Protein AF-A0A8T6SAK2-F1 (afdb_monomer_lite)

Sequence (84 aa):
MLGYTCSYTPEEIIYAAGILPIRILGTLESPNSANIYLPVNVCSFAKSCVSKALSGDYSILDAYIISNSCDNQNKIYDIWRNLT

Secondary structure (DSSP, 8-state):
-EEE--TTS-HHHHHHTT--EEE----SS--TTGGGTS-TTS-HHHHHHHHHHHTTTTTT-SEEE--SSSHHHHHHHHHHHHH-

pLDDT: mean 91.67, std 4.14, range [76.31, 98.0]

Radius of gyration: 12.52 Å; chains: 1; bounding box: 30×22×30 Å

Structure (mmCIF, N/CA/C/O backbone):
data_AF-A0A8T6SAK2-F1
#
_entry.id   AF-A0A8T6SAK2-F1
#
loop_
_atom_site.group_PDB
_atom_site.id
_atom_site.type_symbol
_atom_site.label_atom_id
_atom_site.label_alt_id
_atom_site.label_comp_id
_atom_site.label_asym_id
_atom_site.label_entity_id
_atom_site.label_seq_id
_atom_site.pdbx_PDB_ins_code
_atom_site.Cartn_x
_atom_site.Cartn_y
_atom_site.Cartn_z
_atom_site.occupancy
_atom_site.B_iso_or_equiv
_atom_site.auth_seq_id
_atom_site.auth_comp_id
_atom_site.auth_asym_id
_atom_site.auth_atom_id
_atom_site.pdbx_PDB_model_num
ATOM 1 N N . MET A 1 1 ? -1.641 -8.019 10.246 1.00 93.50 1 MET A N 1
ATOM 2 C CA . MET A 1 1 ? -1.906 -6.563 10.250 1.00 93.50 1 MET A CA 1
ATOM 3 C C . MET A 1 1 ? -2.290 -6.101 8.855 1.00 93.50 1 MET A C 1
ATOM 5 O O . MET A 1 1 ? -1.837 -6.707 7.893 1.00 93.50 1 MET A O 1
ATOM 9 N N . LEU A 1 2 ? -3.084 -5.036 8.724 1.00 96.12 2 LEU A N 1
ATOM 10 C CA . LEU A 1 2 ? -3.518 -4.525 7.419 1.00 96.12 2 LEU A CA 1
ATOM 11 C C . LEU A 1 2 ? -3.018 -3.097 7.208 1.00 96.12 2 LEU A C 1
ATOM 13 O O . LEU A 1 2 ? -3.252 -2.227 8.041 1.00 96.12 2 LEU A O 1
ATOM 17 N N . GLY A 1 3 ? -2.336 -2.853 6.090 1.00 95.88 3 GLY A N 1
ATOM 18 C CA . GLY A 1 3 ? -1.805 -1.537 5.744 1.00 95.88 3 GLY A CA 1
ATOM 19 C C . GLY A 1 3 ? -2.731 -0.725 4.844 1.00 95.88 3 GLY A C 1
ATOM 20 O O . GLY A 1 3 ? -3.361 -1.280 3.949 1.00 95.88 3 GLY A O 1
ATOM 21 N N . TYR A 1 4 ? -2.800 0.590 5.045 1.00 95.38 4 TYR A N 1
ATOM 22 C CA . TYR A 1 4 ? -3.595 1.488 4.207 1.00 95.38 4 TYR A CA 1
ATOM 23 C C . TYR A 1 4 ? -2.887 2.824 3.946 1.00 95.38 4 TYR A C 1
ATOM 25 O O . TYR A 1 4 ? -2.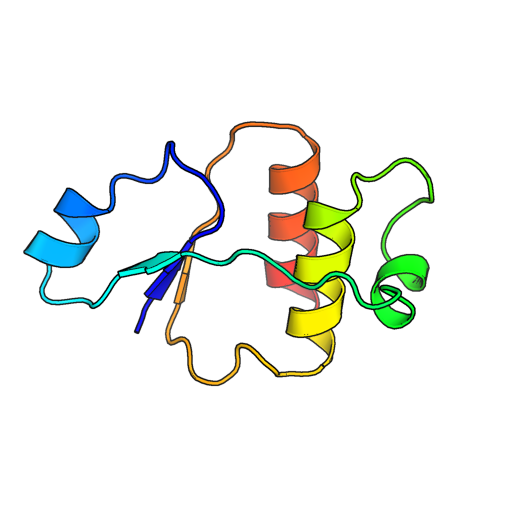146 3.328 4.790 1.00 95.38 4 TYR A O 1
ATOM 33 N N . THR A 1 5 ? -3.113 3.423 2.774 1.00 93.50 5 THR A N 1
ATOM 34 C CA . THR A 1 5 ? -2.387 4.633 2.328 1.00 93.50 5 THR A CA 1
ATOM 35 C C . THR A 1 5 ? -3.164 5.937 2.481 1.00 93.50 5 THR A C 1
ATOM 37 O O . THR A 1 5 ? -2.567 7.009 2.596 1.00 93.50 5 THR A O 1
ATOM 40 N N . CYS A 1 6 ? -4.494 5.877 2.457 1.00 92.31 6 CYS A N 1
ATOM 41 C CA . CYS A 1 6 ? -5.345 7.052 2.300 1.00 92.31 6 CYS A CA 1
ATOM 42 C C . CYS A 1 6 ? -6.162 7.360 3.560 1.00 92.31 6 CYS A C 1
ATOM 44 O O . CYS A 1 6 ? -6.641 6.453 4.226 1.00 92.31 6 CYS A O 1
ATOM 46 N N . SER A 1 7 ? -6.397 8.643 3.853 1.00 91.69 7 SER A N 1
ATOM 47 C CA . SER A 1 7 ? -7.307 9.063 4.934 1.00 91.69 7 SER A CA 1
ATOM 48 C C . SER A 1 7 ? -8.775 8.758 4.657 1.00 91.69 7 SER A C 1
ATOM 50 O O . SER A 1 7 ? -9.566 8.772 5.584 1.00 91.69 7 SER A O 1
ATOM 52 N N . TYR A 1 8 ? -9.137 8.489 3.402 1.00 92.00 8 TYR A N 1
ATOM 53 C CA . TYR A 1 8 ? -10.487 8.052 3.045 1.00 92.00 8 TYR A CA 1
ATOM 54 C C . TYR A 1 8 ? -10.725 6.559 3.315 1.00 92.00 8 TYR A C 1
ATOM 56 O O . TYR A 1 8 ? -11.847 6.091 3.149 1.00 92.00 8 TYR A O 1
ATOM 64 N N . 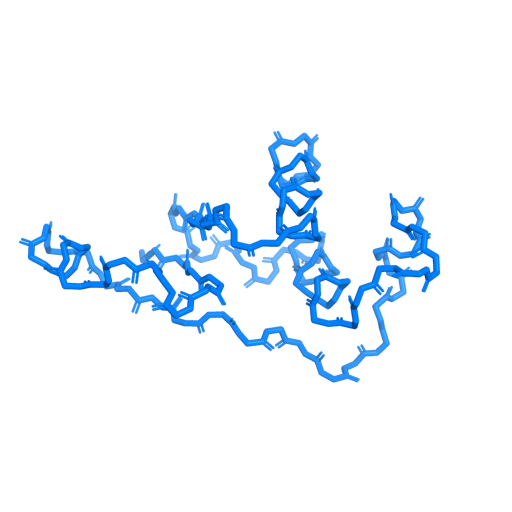THR A 1 9 ? -9.693 5.798 3.699 1.00 94.56 9 THR A N 1
ATOM 65 C CA . THR A 1 9 ? -9.873 4.400 4.096 1.00 94.56 9 THR A CA 1
ATOM 66 C C . THR A 1 9 ? -10.582 4.348 5.456 1.00 94.56 9 THR A C 1
ATOM 68 O O . THR A 1 9 ? -10.059 4.933 6.402 1.00 94.56 9 THR A O 1
ATOM 71 N N . PRO A 1 10 ? -11.724 3.645 5.584 1.00 94.50 10 PRO A N 1
ATOM 72 C CA . PRO A 1 10 ? -12.475 3.566 6.836 1.00 94.50 10 PRO A CA 1
ATOM 73 C C . PRO A 1 10 ? -11.781 2.621 7.828 1.00 94.50 10 PRO A C 1
ATOM 75 O O . PRO A 1 10 ? -12.071 1.422 7.881 1.00 94.50 10 PRO A O 1
ATOM 78 N N . GLU A 1 11 ? -10.825 3.146 8.596 1.00 95.62 11 GLU A N 1
ATOM 79 C CA . GLU A 1 11 ? -10.051 2.365 9.566 1.00 95.62 11 GLU A CA 1
ATOM 80 C C . GLU A 1 11 ? -10.912 1.807 10.702 1.00 95.62 11 GLU A C 1
ATOM 82 O O . GLU A 1 11 ? -10.607 0.742 11.235 1.00 95.62 11 GLU A O 1
ATOM 87 N N . GLU A 1 12 ? -12.035 2.455 11.003 1.00 96.69 12 GLU A N 1
ATOM 88 C CA . GLU A 1 12 ? -12.998 2.033 12.013 1.00 96.69 12 GLU A CA 1
ATOM 89 C C . GLU A 1 12 ? -13.622 0.677 11.666 1.00 96.69 12 GLU A C 1
ATOM 91 O O . GLU A 1 12 ? -13.810 -0.158 12.549 1.00 96.69 12 GLU A O 1
ATOM 96 N N . ILE A 1 13 ? -13.894 0.418 10.380 1.00 96.31 13 ILE A N 1
ATOM 97 C CA . ILE A 1 13 ? -14.439 -0.869 9.914 1.00 96.31 13 ILE A CA 1
ATOM 98 C C . ILE A 1 13 ? -13.381 -1.971 10.044 1.00 96.31 13 ILE A C 1
ATOM 100 O O . ILE A 1 13 ? -13.687 -3.086 10.464 1.00 96.31 13 ILE A O 1
ATOM 104 N N . ILE A 1 14 ? -12.128 -1.655 9.711 1.00 96.50 14 ILE A N 1
ATOM 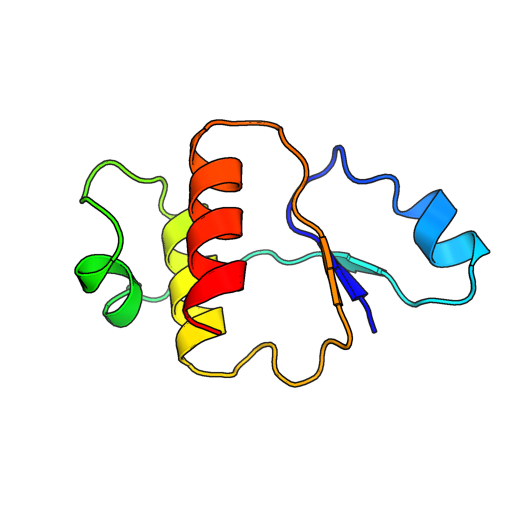105 C CA . ILE A 1 14 ? -10.997 -2.591 9.796 1.00 96.50 14 ILE A CA 1
ATOM 106 C C . ILE A 1 14 ? -10.740 -2.960 11.260 1.00 96.50 14 ILE A C 1
ATOM 108 O O . ILE A 1 14 ? -10.618 -4.138 11.596 1.00 96.50 14 ILE A O 1
ATOM 112 N N . TYR A 1 15 ? -10.730 -1.956 12.136 1.00 96.88 15 TYR A N 1
ATOM 113 C CA . TYR A 1 15 ? -10.568 -2.135 13.572 1.00 96.88 15 TYR A CA 1
ATOM 114 C C . TYR A 1 15 ? -11.727 -2.933 14.186 1.00 96.88 15 TYR A C 1
ATOM 116 O O . TYR A 1 15 ? -11.490 -3.864 14.956 1.00 96.88 15 TYR A O 1
ATOM 124 N N . ALA A 1 16 ? -12.976 -2.640 13.801 1.00 98.00 16 ALA A N 1
ATOM 125 C CA . ALA A 1 16 ? -14.154 -3.385 14.253 1.00 98.00 16 ALA A CA 1
ATOM 126 C C . ALA A 1 16 ? -14.125 -4.869 13.841 1.00 98.00 16 ALA A C 1
ATOM 128 O O . ALA A 1 16 ? -14.696 -5.708 14.536 1.00 98.00 16 ALA A O 1
ATOM 129 N N . ALA A 1 17 ? -13.425 -5.212 12.755 1.00 96.62 17 ALA A N 1
ATOM 130 C CA . ALA A 1 17 ? -13.189 -6.593 12.333 1.00 96.62 17 ALA A CA 1
ATOM 131 C C . ALA A 1 17 ? -12.085 -7.315 13.141 1.00 96.62 17 ALA A C 1
ATOM 133 O O . ALA A 1 17 ? -11.748 -8.456 12.827 1.00 96.62 17 ALA A O 1
ATOM 134 N N . GLY A 1 18 ? -11.502 -6.675 14.163 1.00 96.69 18 GLY A N 1
ATOM 135 C CA . GLY A 1 18 ? -10.419 -7.239 14.976 1.00 96.69 18 GLY A CA 1
ATOM 136 C C . GLY A 1 18 ? -9.048 -7.216 14.291 1.00 96.69 18 GLY A C 1
ATOM 137 O O . GLY A 1 18 ? -8.127 -7.902 14.732 1.00 96.69 18 GLY A O 1
ATOM 138 N N . ILE A 1 19 ? -8.897 -6.442 13.213 1.00 97.50 19 ILE A N 1
ATOM 139 C CA . ILE A 1 19 ? -7.651 -6.311 12.453 1.00 97.50 19 ILE A CA 1
ATOM 140 C C . ILE A 1 19 ? -6.987 -4.991 12.842 1.00 97.50 19 ILE A C 1
ATOM 142 O O . ILE A 1 19 ? -7.649 -3.962 12.882 1.00 97.50 19 ILE A O 1
ATOM 146 N N . LEU A 1 20 ? -5.674 -4.991 13.093 1.00 96.69 20 LEU A N 1
ATOM 147 C CA . LEU A 1 20 ? -4.919 -3.757 13.346 1.00 96.69 20 LEU A CA 1
ATOM 148 C C . LEU A 1 20 ? -4.705 -2.980 12.029 1.00 96.69 20 LEU A C 1
ATOM 150 O O . LEU A 1 20 ? -3.941 -3.476 11.186 1.00 96.69 20 LEU A O 1
ATOM 154 N N . PRO A 1 21 ? -5.327 -1.794 11.837 1.00 96.88 21 PRO A N 1
ATOM 155 C CA . PRO A 1 21 ? -5.062 -0.945 10.683 1.00 96.88 21 PRO A CA 1
ATOM 156 C C . PRO A 1 21 ? -3.748 -0.178 10.874 1.00 96.88 21 PRO A C 1
ATOM 158 O O . PRO A 1 21 ? -3.479 0.379 11.938 1.00 96.88 21 PRO A O 1
ATOM 161 N N . ILE A 1 22 ? -2.920 -0.132 9.834 1.00 96.12 22 ILE A N 1
ATOM 162 C CA . ILE A 1 22 ? -1.610 0.522 9.858 1.00 96.12 22 ILE A CA 1
ATOM 163 C C . ILE A 1 22 ? -1.529 1.548 8.744 1.00 96.12 22 ILE A C 1
ATOM 165 O O . ILE A 1 22 ? -1.565 1.216 7.559 1.00 96.12 22 ILE A O 1
ATOM 169 N N . ARG A 1 23 ? -1.364 2.809 9.139 1.00 94.81 23 ARG A N 1
ATOM 170 C CA . ARG A 1 23 ? -1.154 3.919 8.216 1.00 94.81 23 ARG A CA 1
ATOM 171 C C . ARG A 1 23 ? 0.214 3.799 7.548 1.00 94.81 23 ARG A C 1
ATOM 173 O O . ARG A 1 23 ? 1.247 3.829 8.212 1.00 94.81 23 ARG A O 1
ATOM 180 N N . ILE A 1 24 ? 0.227 3.752 6.223 1.00 94.31 24 ILE A N 1
ATOM 181 C CA . ILE A 1 24 ? 1.445 3.737 5.418 1.00 94.31 24 ILE A CA 1
ATOM 182 C C . ILE A 1 24 ? 1.772 5.154 4.966 1.00 94.31 24 ILE A C 1
ATOM 184 O O . ILE A 1 24 ? 0.975 5.810 4.298 1.00 94.31 24 ILE A O 1
ATOM 188 N N . LEU A 1 25 ? 2.968 5.617 5.334 1.00 91.25 25 LEU A N 1
ATOM 189 C CA . LEU A 1 25 ? 3.446 6.977 5.060 1.00 91.25 25 LEU A CA 1
ATOM 190 C C . LEU A 1 25 ? 4.558 7.038 3.995 1.00 91.25 25 LEU A C 1
ATOM 192 O O . LEU A 1 25 ? 4.990 8.126 3.621 1.00 91.25 25 LEU A O 1
ATOM 196 N N . GLY A 1 26 ? 4.990 5.890 3.468 1.00 89.62 26 GLY A N 1
ATOM 197 C CA . GLY A 1 26 ? 6.111 5.808 2.530 1.00 89.62 26 GLY A CA 1
ATOM 198 C C . GLY A 1 26 ? 7.467 6.062 3.204 1.00 89.62 26 GLY A C 1
ATOM 199 O O . GLY A 1 26 ? 7.653 5.764 4.383 1.00 89.62 26 GLY A O 1
ATOM 200 N N . THR A 1 27 ? 8.427 6.573 2.434 1.00 89.19 27 THR A N 1
ATOM 201 C CA . THR A 1 27 ? 9.760 7.010 2.893 1.00 89.19 27 THR A CA 1
ATOM 202 C C . THR A 1 27 ? 10.172 8.284 2.151 1.00 89.19 27 THR A C 1
ATOM 204 O O . THR A 1 27 ? 9.615 8.597 1.094 1.00 89.19 27 THR A O 1
ATOM 207 N N . LEU A 1 28 ? 11.129 9.022 2.715 1.00 87.31 28 LEU A N 1
ATOM 208 C CA . LEU A 1 28 ? 11.791 10.159 2.063 1.00 87.31 28 LEU A CA 1
ATOM 209 C C . LEU A 1 28 ? 13.035 9.735 1.267 1.00 87.31 28 LEU A C 1
ATOM 211 O O . LEU A 1 28 ? 13.652 10.564 0.602 1.00 87.31 28 LEU A O 1
ATOM 215 N N . GLU A 1 29 ? 13.412 8.460 1.336 1.00 84.00 29 GLU A N 1
ATOM 216 C CA . GLU A 1 29 ? 14.516 7.909 0.557 1.00 84.00 29 GLU A CA 1
ATOM 217 C C . GLU A 1 29 ? 14.197 7.912 -0.942 1.00 84.00 29 GLU A C 1
ATOM 219 O O . GLU A 1 29 ? 13.037 7.861 -1.363 1.00 84.00 29 GLU A O 1
ATOM 224 N N . SER A 1 30 ? 15.248 7.964 -1.764 1.00 79.62 30 SER A N 1
ATOM 225 C CA . SER A 1 30 ? 15.093 7.975 -3.218 1.00 79.62 30 SER A CA 1
ATOM 226 C C . SER A 1 30 ? 14.440 6.672 -3.705 1.00 79.62 30 SER A C 1
ATOM 228 O O . SER A 1 30 ? 15.006 5.598 -3.478 1.00 79.62 30 SER A O 1
ATOM 230 N N . PRO A 1 31 ? 13.294 6.726 -4.414 1.00 76.31 31 PRO A N 1
ATOM 231 C CA . PRO A 1 31 ? 12.549 5.541 -4.832 1.00 76.31 31 PRO A CA 1
ATOM 232 C C . PRO A 1 31 ? 13.150 4.927 -6.107 1.00 76.31 31 PRO A C 1
ATOM 234 O O . PRO A 1 31 ? 12.530 4.910 -7.173 1.00 76.31 31 PRO A O 1
ATOM 237 N N . ASN A 1 32 ? 14.397 4.461 -6.012 1.00 77.81 32 ASN A N 1
ATOM 238 C CA . ASN A 1 32 ? 15.184 4.021 -7.164 1.00 77.81 32 ASN A CA 1
ATOM 239 C C . ASN A 1 32 ? 14.552 2.816 -7.881 1.00 77.81 32 ASN A C 1
ATOM 241 O O . ASN A 1 32 ? 14.541 2.791 -9.110 1.00 77.81 32 ASN A O 1
ATOM 245 N N . SER A 1 33 ? 13.973 1.859 -7.144 1.00 85.75 33 SER A N 1
ATOM 246 C CA . SER A 1 33 ? 13.327 0.674 -7.731 1.00 85.75 33 SER A CA 1
ATOM 247 C C . SER A 1 33 ? 11.990 0.998 -8.405 1.00 85.75 33 SER A C 1
ATOM 249 O O . SER A 1 33 ? 11.662 0.422 -9.441 1.00 85.75 33 SER A O 1
ATOM 251 N N . ALA A 1 34 ? 11.237 1.970 -7.881 1.00 88.69 34 ALA A N 1
ATOM 252 C CA . ALA A 1 34 ? 9.940 2.353 -8.436 1.00 88.69 34 ALA A CA 1
ATOM 253 C C . ALA A 1 34 ? 10.048 3.074 -9.790 1.00 88.69 34 ALA A C 1
ATOM 255 O O . ALA A 1 34 ? 9.117 3.010 -10.590 1.00 88.69 34 ALA A O 1
ATOM 256 N N . ASN A 1 35 ? 11.171 3.743 -10.074 1.00 88.62 35 ASN A N 1
ATOM 257 C CA . ASN A 1 35 ? 11.366 4.500 -11.319 1.00 88.62 35 ASN A CA 1
ATOM 258 C C . ASN A 1 35 ? 11.399 3.625 -12.584 1.00 88.62 35 ASN A C 1
ATOM 260 O O . ASN A 1 35 ? 11.222 4.151 -13.679 1.00 88.62 35 ASN A O 1
ATOM 264 N N . ILE A 1 36 ? 11.607 2.312 -12.444 1.00 90.56 36 ILE A N 1
ATOM 265 C CA . ILE A 1 36 ? 11.546 1.355 -13.561 1.00 90.56 36 ILE A CA 1
ATOM 266 C C . ILE A 1 36 ? 10.091 1.140 -14.007 1.00 90.56 36 ILE A C 1
ATOM 268 O O . ILE A 1 36 ? 9.822 0.967 -15.192 1.00 90.56 36 ILE A O 1
ATOM 272 N N . TYR A 1 37 ? 9.151 1.185 -13.061 1.00 90.31 37 TYR A N 1
ATOM 273 C CA . TYR A 1 37 ? 7.742 0.862 -13.290 1.00 90.31 37 TYR A CA 1
ATOM 274 C C . TYR A 1 37 ? 6.841 2.096 -13.374 1.00 90.31 37 TYR A C 1
ATOM 276 O O . TYR A 1 37 ? 5.761 2.043 -13.959 1.00 90.31 37 TYR A O 1
ATOM 284 N N . LEU A 1 38 ? 7.266 3.213 -12.777 1.00 91.19 38 LEU A N 1
ATOM 285 C CA . LEU A 1 38 ? 6.477 4.434 -12.678 1.00 91.19 38 LEU A CA 1
ATOM 286 C C . LEU A 1 38 ? 7.174 5.618 -13.359 1.00 91.19 38 LEU A C 1
ATOM 288 O O . LEU A 1 38 ? 8.342 5.900 -13.074 1.00 91.19 38 LEU A O 1
ATOM 292 N N . PRO 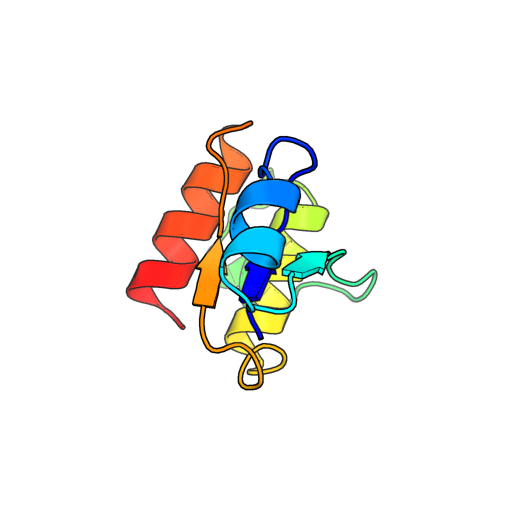A 1 39 ? 6.445 6.394 -14.182 1.00 90.12 39 PRO A N 1
ATOM 293 C CA . PRO A 1 39 ? 7.005 7.564 -14.840 1.00 90.12 39 PRO A CA 1
ATOM 294 C C . PRO A 1 39 ? 7.397 8.664 -13.843 1.00 90.12 39 PRO A C 1
ATOM 296 O O . PRO A 1 39 ? 6.954 8.711 -12.692 1.00 90.12 39 PRO A O 1
ATOM 299 N N . VAL A 1 40 ? 8.247 9.593 -14.292 1.00 89.50 40 VAL A N 1
ATOM 300 C CA . VAL A 1 40 ? 8.778 10.699 -13.470 1.00 89.50 40 VAL A CA 1
ATOM 301 C C . VAL A 1 40 ? 7.700 11.611 -12.877 1.00 89.50 40 VAL A C 1
ATOM 303 O O . VAL A 1 40 ? 7.925 12.194 -11.825 1.00 89.50 40 VAL A O 1
ATOM 306 N N . ASN A 1 41 ? 6.523 11.683 -13.501 1.00 91.06 41 ASN A N 1
ATOM 307 C CA . ASN A 1 41 ? 5.404 12.536 -13.094 1.00 91.06 41 ASN A CA 1
ATOM 308 C C . ASN A 1 41 ? 4.496 11.936 -12.001 1.00 91.06 41 ASN A C 1
ATOM 310 O O . ASN A 1 41 ? 3.526 12.579 -11.603 1.00 91.06 41 ASN A O 1
ATOM 314 N N . VAL A 1 42 ? 4.766 10.720 -11.517 1.00 92.19 42 VAL A N 1
ATOM 315 C CA . VAL A 1 42 ? 4.030 10.145 -10.378 1.00 92.19 42 VAL A CA 1
ATOM 316 C C . VAL A 1 42 ? 4.493 10.801 -9.076 1.00 92.19 42 VAL A C 1
ATOM 318 O O . VAL A 1 42 ? 5.689 11.034 -8.894 1.00 92.19 42 VAL A O 1
ATOM 321 N N . CYS A 1 43 ? 3.557 11.086 -8.161 1.00 91.88 43 CYS A N 1
ATOM 322 C CA . CYS A 1 43 ? 3.889 11.753 -6.903 1.00 91.88 43 CYS A CA 1
ATOM 323 C C . CYS A 1 43 ? 4.896 10.944 -6.069 1.00 91.88 43 CYS A C 1
ATOM 325 O O . CYS A 1 43 ? 4.890 9.709 -6.065 1.00 91.88 43 CYS A O 1
ATOM 327 N N . SER A 1 44 ? 5.748 11.655 -5.329 1.00 92.06 44 SER A N 1
ATOM 328 C CA . SER A 1 44 ? 6.817 11.061 -4.517 1.00 92.06 44 SER A CA 1
ATOM 329 C C . SER A 1 44 ? 6.298 10.025 -3.519 1.00 92.06 44 SER A C 1
ATOM 331 O O . SER A 1 44 ? 6.915 8.977 -3.361 1.00 92.06 44 SER A O 1
ATOM 333 N N . PHE A 1 45 ? 5.134 10.272 -2.913 1.00 92.81 45 PHE A N 1
ATOM 334 C CA . PHE A 1 45 ? 4.483 9.341 -1.989 1.00 92.81 45 PHE A CA 1
ATOM 335 C C . PHE A 1 45 ? 4.141 7.993 -2.638 1.00 92.81 45 PHE A C 1
ATOM 337 O O . PHE A 1 45 ? 4.445 6.938 -2.090 1.00 92.81 45 PHE A O 1
ATOM 344 N N . ALA A 1 46 ? 3.537 8.015 -3.828 1.00 92.75 46 ALA A N 1
ATOM 345 C CA . ALA A 1 46 ? 3.182 6.793 -4.541 1.00 92.75 46 ALA A CA 1
ATOM 346 C C . ALA A 1 46 ? 4.429 5.993 -4.935 1.00 92.75 46 ALA A C 1
ATOM 348 O O . ALA A 1 46 ? 4.482 4.778 -4.745 1.00 92.75 46 ALA A O 1
ATOM 349 N N . LYS A 1 47 ? 5.462 6.692 -5.421 1.00 92.94 47 LYS A N 1
ATOM 350 C CA . LYS A 1 47 ? 6.746 6.074 -5.757 1.00 92.94 47 LYS A CA 1
ATOM 351 C C . LYS A 1 47 ? 7.432 5.462 -4.546 1.00 92.94 47 LYS A C 1
ATOM 353 O O . LYS A 1 47 ? 7.955 4.360 -4.655 1.00 92.94 47 LYS A O 1
ATOM 358 N N . SER A 1 48 ? 7.434 6.148 -3.405 1.00 93.88 48 SER A N 1
ATOM 359 C CA . SER A 1 48 ? 8.074 5.626 -2.199 1.00 93.88 48 SER A CA 1
ATOM 360 C C . SER A 1 48 ? 7.329 4.408 -1.653 1.00 93.88 48 SER A C 1
ATOM 362 O O . SER A 1 48 ? 7.976 3.425 -1.307 1.00 93.88 48 SER A O 1
ATOM 364 N N . CYS A 1 49 ? 5.992 4.402 -1.685 1.00 93.19 49 CYS A N 1
ATOM 365 C CA . CYS A 1 49 ? 5.198 3.219 -1.338 1.00 93.19 49 CYS A CA 1
ATOM 366 C C . CYS A 1 49 ? 5.536 2.024 -2.241 1.00 93.19 49 CYS A C 1
ATOM 368 O O . CYS A 1 49 ? 5.843 0.950 -1.735 1.00 93.19 49 CYS A O 1
ATOM 370 N N . VAL A 1 50 ? 5.560 2.204 -3.565 1.00 92.94 50 VAL A N 1
ATOM 371 C CA . VAL A 1 50 ? 5.942 1.124 -4.494 1.00 92.94 50 VAL A CA 1
ATOM 372 C C . VAL A 1 50 ? 7.379 0.663 -4.265 1.00 92.94 50 VAL A C 1
ATOM 374 O O . VAL A 1 50 ? 7.640 -0.534 -4.243 1.00 92.94 50 VAL A O 1
ATOM 377 N N . SER A 1 51 ? 8.311 1.591 -4.045 1.00 93.06 51 SER A N 1
ATOM 378 C CA . SER A 1 51 ? 9.716 1.258 -3.798 1.00 93.06 51 SER A CA 1
ATOM 379 C C . SER A 1 51 ? 9.870 0.353 -2.576 1.00 93.06 51 SER A C 1
ATOM 381 O O . SER A 1 51 ? 10.560 -0.657 -2.662 1.00 93.06 51 SER A O 1
ATOM 383 N N . LYS A 1 52 ? 9.193 0.683 -1.467 1.00 92.38 52 LYS A N 1
ATOM 384 C CA . LYS A 1 52 ? 9.195 -0.130 -0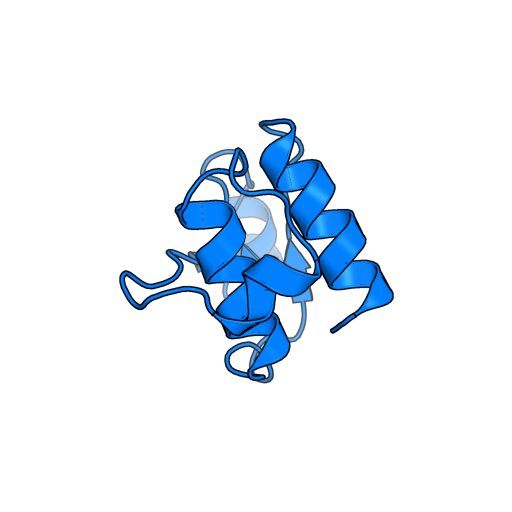.240 1.00 92.38 52 LYS A CA 1
ATOM 385 C C . LYS A 1 52 ? 8.516 -1.483 -0.433 1.00 92.38 52 LYS A C 1
ATOM 387 O O . LYS A 1 52 ? 8.984 -2.485 0.099 1.00 92.38 52 LYS A O 1
ATOM 392 N N . ALA A 1 53 ? 7.442 -1.517 -1.219 1.00 92.00 53 ALA A N 1
ATOM 393 C CA . ALA A 1 53 ? 6.753 -2.755 -1.556 1.00 92.00 53 ALA A CA 1
ATOM 394 C C . ALA A 1 53 ? 7.669 -3.731 -2.303 1.00 92.00 53 ALA A C 1
ATOM 396 O O . ALA A 1 53 ? 7.809 -4.877 -1.892 1.00 92.00 53 ALA A O 1
ATOM 397 N N . LEU A 1 54 ? 8.367 -3.240 -3.332 1.00 91.50 54 LEU A N 1
ATOM 398 C CA . LEU A 1 54 ? 9.327 -4.021 -4.118 1.00 91.50 54 LEU A CA 1
ATOM 399 C C . LEU A 1 54 ? 10.549 -4.467 -3.300 1.00 91.50 54 LEU A C 1
ATOM 401 O O . LEU A 1 54 ? 11.147 -5.494 -3.602 1.00 91.50 54 LEU A O 1
ATOM 405 N N . SER A 1 55 ? 10.922 -3.708 -2.268 1.00 91.00 55 SER A N 1
ATOM 406 C CA . SER A 1 55 ? 11.982 -4.081 -1.323 1.00 91.00 55 SER A CA 1
ATOM 407 C C . SER A 1 55 ? 11.546 -5.129 -0.290 1.00 91.00 55 SER A C 1
ATOM 409 O O . SER A 1 55 ? 12.390 -5.633 0.445 1.00 91.00 55 SER A O 1
ATOM 411 N N . GLY A 1 56 ? 10.256 -5.480 -0.226 1.00 91.19 56 GLY A N 1
ATOM 412 C CA . GLY A 1 56 ? 9.724 -6.452 0.732 1.00 91.19 56 GLY A CA 1
ATOM 413 C C . GLY A 1 56 ? 9.463 -5.889 2.134 1.00 91.19 56 GLY A C 1
ATOM 414 O O . GLY A 1 56 ? 9.101 -6.647 3.037 1.00 91.19 56 GLY A O 1
ATOM 415 N N . ASP A 1 57 ? 9.568 -4.571 2.329 1.00 91.69 57 ASP A N 1
ATOM 416 C CA . ASP A 1 57 ? 9.378 -3.911 3.634 1.00 91.69 57 ASP A CA 1
ATOM 417 C C . ASP A 1 57 ? 7.957 -4.086 4.191 1.00 91.69 57 ASP A C 1
ATOM 419 O O . ASP A 1 57 ? 7.706 -3.899 5.382 1.00 91.69 57 ASP A O 1
ATOM 423 N N . TYR A 1 58 ? 7.009 -4.423 3.321 1.00 93.00 58 TYR A N 1
ATOM 424 C CA . TYR A 1 58 ? 5.610 -4.643 3.662 1.00 93.00 58 TYR A CA 1
ATOM 425 C C . TYR A 1 58 ? 5.232 -6.121 3.818 1.00 93.00 58 TYR A C 1
ATOM 427 O O . TYR A 1 58 ? 4.056 -6.421 3.988 1.00 93.00 58 TYR A O 1
ATOM 435 N N . SER A 1 59 ? 6.207 -7.034 3.833 1.00 91.81 59 SER A N 1
ATOM 436 C CA . SER A 1 59 ? 5.994 -8.482 4.025 1.00 91.81 59 SER A CA 1
ATOM 437 C C . SER A 1 59 ? 5.327 -8.863 5.355 1.00 91.81 59 SER A C 1
ATOM 439 O O . SER A 1 59 ? 4.768 -9.947 5.471 1.00 91.81 59 SER A O 1
ATOM 441 N N . ILE A 1 60 ? 5.351 -7.974 6.355 1.00 92.56 60 ILE A N 1
ATOM 442 C CA . ILE A 1 60 ? 4.653 -8.150 7.640 1.00 92.56 60 ILE A CA 1
ATOM 443 C C . ILE A 1 60 ? 3.135 -7.890 7.556 1.00 92.56 60 ILE A C 1
ATOM 445 O O . ILE A 1 60 ? 2.399 -8.156 8.509 1.00 92.56 60 ILE A O 1
ATOM 449 N N . LEU A 1 61 ? 2.652 -7.309 6.455 1.00 94.12 61 LEU A N 1
ATOM 450 C CA . LEU A 1 61 ? 1.235 -7.018 6.257 1.00 94.12 61 LEU A CA 1
ATOM 451 C C . LEU A 1 61 ? 0.533 -8.222 5.625 1.00 94.12 61 LEU A C 1
ATOM 453 O O . LEU A 1 61 ? 0.977 -8.735 4.605 1.00 94.12 61 LEU A O 1
ATOM 457 N N . ASP A 1 62 ? -0.614 -8.610 6.180 1.00 93.88 62 ASP A N 1
ATOM 458 C CA . ASP A 1 62 ? -1.471 -9.653 5.599 1.00 93.88 62 ASP A CA 1
ATOM 459 C C . ASP A 1 62 ? -2.272 -9.116 4.403 1.00 93.88 62 ASP A C 1
ATOM 461 O O . ASP A 1 62 ? -2.712 -9.869 3.537 1.00 93.88 62 ASP A O 1
ATOM 465 N N . ALA A 1 63 ? -2.512 -7.801 4.379 1.00 91.88 63 ALA A N 1
ATOM 466 C CA . ALA A 1 63 ? -3.287 -7.132 3.346 1.00 91.88 63 ALA A CA 1
ATOM 467 C C . ALA A 1 63 ? -2.877 -5.662 3.192 1.00 91.88 63 ALA A C 1
ATOM 469 O O . ALA A 1 63 ? -2.442 -5.011 4.149 1.00 91.88 63 ALA A O 1
ATOM 470 N N . TYR A 1 64 ? -3.082 -5.131 1.986 1.00 93.44 64 TYR A N 1
ATOM 471 C CA . TYR A 1 64 ? -2.812 -3.743 1.625 1.00 93.44 64 TYR A CA 1
ATOM 472 C C . TYR A 1 64 ? -4.052 -3.126 0.972 1.00 93.44 64 TYR A C 1
ATOM 474 O O . TYR A 1 64 ? -4.496 -3.571 -0.086 1.00 93.44 64 TYR A O 1
ATOM 482 N N . ILE A 1 65 ? -4.632 -2.108 1.609 1.00 94.12 65 ILE A N 1
ATOM 483 C CA . ILE A 1 65 ? -5.803 -1.392 1.106 1.00 94.12 65 ILE A CA 1
ATOM 484 C C . ILE A 1 65 ? -5.375 -0.111 0.406 1.00 94.12 65 ILE A C 1
ATOM 486 O O . ILE A 1 65 ? -4.713 0.758 0.979 1.00 94.12 65 ILE A O 1
ATOM 490 N N . ILE A 1 66 ? -5.871 0.038 -0.819 1.00 93.19 66 ILE A N 1
ATOM 491 C CA . ILE A 1 66 ? -5.751 1.252 -1.614 1.00 93.19 66 ILE A CA 1
ATOM 492 C C . ILE A 1 66 ? -7.149 1.789 -1.871 1.00 93.19 66 ILE A C 1
ATOM 494 O O . ILE A 1 66 ? -7.993 1.113 -2.457 1.00 93.19 66 ILE A O 1
ATOM 498 N N . SER A 1 67 ? -7.378 3.024 -1.438 1.00 91.62 67 SER A N 1
ATOM 499 C CA . SER A 1 67 ? -8.620 3.742 -1.708 1.00 91.62 67 SER A CA 1
ATOM 500 C C . SER A 1 67 ? -8.487 4.530 -3.004 1.00 91.62 67 SER A C 1
ATOM 502 O O . SER A 1 67 ? -7.535 5.306 -3.162 1.00 91.62 67 SER A O 1
ATOM 504 N N . ASN A 1 68 ? -9.465 4.376 -3.901 1.00 91.00 68 ASN A N 1
ATOM 505 C CA . ASN A 1 68 ? -9.570 5.143 -5.143 1.00 91.00 68 ASN A CA 1
ATOM 506 C C . ASN A 1 68 ? -9.842 6.627 -4.834 1.00 91.00 68 ASN A C 1
ATOM 508 O O . ASN A 1 68 ? -10.980 7.084 -4.799 1.00 91.00 68 ASN A O 1
ATOM 512 N N . SER A 1 69 ? -8.768 7.351 -4.537 1.00 90.88 69 SER A N 1
ATOM 513 C CA . SER A 1 69 ? -8.785 8.741 -4.070 1.00 90.88 69 SER A CA 1
ATOM 514 C C . SER A 1 69 ? -8.043 9.685 -5.014 1.00 90.88 69 SER A C 1
ATOM 516 O O . SER A 1 69 ? -8.343 10.874 -5.050 1.00 90.88 69 SER A O 1
ATOM 518 N N . CYS A 1 70 ? -7.090 9.169 -5.793 1.00 92.25 70 CYS A N 1
ATOM 519 C CA . CYS A 1 70 ? -6.467 9.869 -6.912 1.00 92.25 70 CYS A CA 1
ATOM 520 C C . CYS A 1 70 ? -5.871 8.866 -7.910 1.00 92.25 70 CYS A C 1
ATOM 522 O O . CYS A 1 70 ? -5.615 7.710 -7.562 1.00 92.25 70 CYS A O 1
ATOM 524 N N . ASP A 1 71 ? -5.564 9.323 -9.125 1.00 92.31 71 ASP A N 1
ATOM 525 C CA . ASP A 1 71 ? -5.031 8.466 -10.196 1.00 92.31 71 ASP A CA 1
ATOM 526 C C . ASP A 1 71 ? -3.735 7.745 -9.812 1.00 92.31 71 ASP A C 1
ATOM 528 O O . ASP A 1 71 ? -3.494 6.610 -10.223 1.00 92.31 71 ASP A O 1
ATOM 532 N N . ASN A 1 72 ? -2.889 8.379 -8.996 1.00 92.69 72 ASN A N 1
ATOM 533 C CA . ASN A 1 72 ? -1.646 7.758 -8.550 1.00 92.69 72 ASN A CA 1
ATOM 534 C C . ASN A 1 72 ? -1.905 6.568 -7.617 1.00 92.69 72 ASN A C 1
ATOM 536 O O . ASN A 1 72 ? -1.146 5.610 -7.678 1.00 92.69 72 ASN A O 1
ATOM 540 N N . GLN A 1 73 ? -2.968 6.585 -6.803 1.00 92.31 73 GLN A N 1
ATOM 541 C CA . GLN A 1 73 ? -3.332 5.433 -5.970 1.00 92.31 73 GLN A CA 1
ATOM 542 C C . GLN A 1 73 ? -3.785 4.251 -6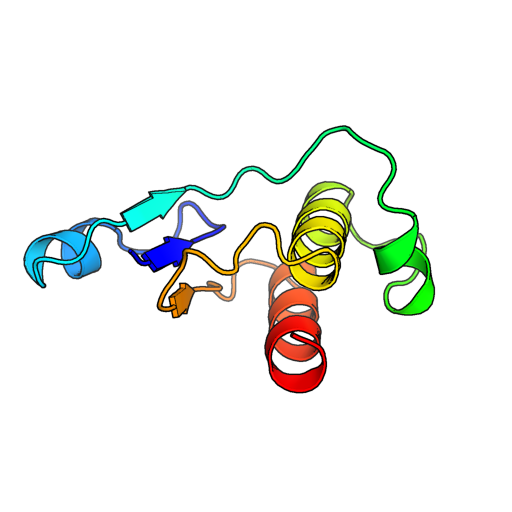.831 1.00 92.31 73 GLN A C 1
ATOM 544 O O . GLN A 1 73 ? -3.331 3.135 -6.603 1.00 92.31 73 GLN A O 1
ATOM 549 N N . ASN A 1 74 ? -4.580 4.496 -7.877 1.00 89.81 74 ASN A N 1
ATOM 550 C CA . ASN A 1 74 ? -4.986 3.438 -8.810 1.00 89.81 74 ASN A CA 1
ATOM 551 C C . ASN A 1 74 ? -3.772 2.789 -9.491 1.00 89.81 74 ASN A C 1
ATOM 553 O O . ASN A 1 74 ? -3.681 1.569 -9.558 1.00 89.81 74 ASN A O 1
ATOM 557 N N . LYS A 1 75 ? -2.769 3.587 -9.883 1.00 88.00 75 LYS A N 1
ATOM 558 C CA . LYS A 1 75 ? -1.503 3.051 -10.413 1.00 88.00 75 LYS A CA 1
ATOM 559 C C . LYS A 1 75 ? -0.748 2.198 -9.395 1.00 88.00 75 LYS A C 1
ATOM 561 O O . LYS A 1 75 ? -0.206 1.164 -9.765 1.00 88.00 75 LYS A O 1
ATOM 566 N N . ILE A 1 76 ? -0.693 2.612 -8.123 1.00 90.62 76 ILE A N 1
ATOM 567 C CA . ILE A 1 76 ? -0.075 1.789 -7.067 1.00 90.62 76 ILE A CA 1
ATOM 568 C C . ILE A 1 76 ? -0.812 0.455 -6.950 1.00 90.62 76 ILE A C 1
ATOM 570 O O . ILE A 1 76 ? -0.151 -0.562 -6.797 1.00 90.62 76 ILE A O 1
ATOM 574 N N . TYR A 1 77 ? -2.145 0.444 -7.043 1.00 91.88 77 TYR A N 1
ATOM 575 C CA . TYR A 1 77 ? -2.931 -0.788 -6.962 1.00 91.88 77 TYR A CA 1
ATOM 576 C C . TYR A 1 77 ? -2.565 -1.772 -8.070 1.00 91.88 77 TYR A C 1
ATOM 578 O O . TYR A 1 77 ? -2.333 -2.946 -7.785 1.00 91.88 77 TYR A O 1
ATOM 586 N N . ASP A 1 78 ? -2.433 -1.289 -9.304 1.00 90.50 78 ASP A N 1
ATOM 587 C CA . ASP A 1 78 ? -2.019 -2.131 -10.427 1.00 90.50 78 ASP A CA 1
ATOM 588 C C . ASP A 1 78 ? -0.602 -2.680 -10.231 1.00 90.50 78 ASP A C 1
ATOM 590 O O . ASP A 1 78 ? -0.356 -3.861 -10.467 1.00 90.50 78 ASP A O 1
ATOM 594 N N . ILE A 1 79 ? 0.330 -1.848 -9.757 1.00 90.06 79 ILE A N 1
ATOM 595 C CA . ILE A 1 79 ? 1.700 -2.279 -9.461 1.00 90.06 79 ILE A CA 1
ATOM 596 C C . ILE A 1 79 ? 1.713 -3.327 -8.349 1.00 90.06 79 ILE A C 1
ATOM 598 O O . ILE A 1 79 ? 2.300 -4.391 -8.522 1.00 90.06 79 ILE A O 1
ATOM 602 N N . TRP A 1 80 ? 1.026 -3.058 -7.242 1.00 88.50 80 TRP A N 1
ATOM 603 C CA . TRP A 1 80 ? 0.933 -3.960 -6.100 1.00 88.50 80 TRP A CA 1
ATOM 604 C C . TRP A 1 80 ? 0.349 -5.313 -6.507 1.00 88.50 80 TRP A C 1
ATOM 606 O O . TRP A 1 80 ? 0.889 -6.365 -6.204 1.00 88.50 80 TRP A O 1
ATOM 616 N N . ARG A 1 81 ? -0.739 -5.314 -7.277 1.00 90.00 81 ARG A N 1
ATOM 617 C CA . ARG A 1 81 ? -1.404 -6.553 -7.684 1.00 90.00 81 ARG A CA 1
ATOM 618 C C . ARG A 1 81 ? -0.548 -7.450 -8.585 1.00 90.00 81 ARG A C 1
ATOM 620 O O . ARG A 1 81 ? -0.780 -8.655 -8.609 1.00 90.00 81 ARG A O 1
ATOM 627 N N . ASN A 1 82 ? 0.369 -6.874 -9.362 1.00 90.12 82 ASN A N 1
ATOM 628 C CA . ASN A 1 82 ? 1.100 -7.606 -10.397 1.00 90.12 82 ASN A CA 1
ATOM 629 C C . ASN A 1 82 ? 2.587 -7.830 -10.082 1.00 90.12 82 ASN A C 1
ATOM 631 O O . ASN A 1 82 ? 3.204 -8.659 -10.747 1.00 90.12 82 ASN A O 1
ATOM 635 N N . LEU A 1 83 ? 3.178 -7.086 -9.139 1.00 84.38 83 LEU A N 1
ATOM 636 C CA . LEU A 1 83 ? 4.635 -7.038 -8.947 1.00 84.38 83 LEU A CA 1
ATOM 637 C C . LEU A 1 83 ? 5.111 -7.269 -7.504 1.00 84.38 83 LEU A C 1
ATOM 639 O O . LEU A 1 83 ? 6.323 -7.311 -7.295 1.00 84.38 83 LEU A O 1
ATOM 643 N N . THR A 1 84 ? 4.207 -7.397 -6.528 1.00 78.19 84 THR A N 1
ATOM 644 C CA . THR A 1 84 ? 4.537 -7.639 -5.108 1.00 78.19 84 THR A CA 1
ATOM 645 C C . THR A 1 84 ? 3.876 -8.913 -4.622 1.00 78.19 84 THR A C 1
ATOM 647 O O . THR A 1 84 ? 4.572 -9.718 -3.970 1.00 78.19 84 THR A O 1
#

Foldseek 3Di:
DEEEADPPPPVVVCVVVVHDYHYDQFDPDDLVVLCVPDPPPQDPRLSRVLSCVLVCVCVVHPYYDQDPPDPSSVSSVVCNVPRD